Protein 2RD1 (pdb70)

CATH classification: 2.30.30.100

Radius of gyration: 17.88 Å; Cα contacts (8 Å, |Δi|>4): 335; chains: 3; bounding box: 48×48×41 Å

B-factor: mean 39.53, std 20.43, range [13.0, 125.21]

InterPro domains:
  IPR010305 Lipoprotein YgdI/YgdR-like [NF033216] (2-70)
  IPR010305 Lipoprotein YgdI/YgdR-like [PTHR37011] (1-73)
  IPR010920 LSM domain superfamily [SSF50182] (22-71)
  IPR047807 Lipoprotein YgdI/YgdR-like, Sm-like domain [PF06004] (23-70)

Organism: Salmonella typhimurium (strain LT2 / SGSC1412 / ATCC 700720) (NCBI:txid99287)

Solvent-accessible surface area: 12488 Å² total

Nearest PDB structures (foldseek):
  2rd1-assembly2_B  TM=1.018E+00  e=1.522E-08  Salmonella enterica subsp. enterica serovar Typhimurium str. LT2
  3bdu-assembly1_G  TM=9.069E-01  e=2.198E-04  Pectobacterium atrosepticum SCRI1043
  2ra2-assembly1_A  TM=8.755E-01  e=2.860E-03  Salmonella enterica subsp. enterica serovar Typhimurium str. LT2
  4a54-assembly1_A  TM=6.930E-01  e=1.795E+00  Schizosaccharomyces pombe
  4a53-assembly1_A  TM=5.897E-01  e=2.130E+00  Schizosaccharomyces pombe

Sequence (167 aa):
TNYVTTKNGQTIVTQGKPQLDKETGTSYTDQEGNQREINSNDVAQLIKADLEHHHTTNYVTTKNGQTIVTQGKPQLDKETGTSYTDQEGNQREINSNDVAQLIKADLEHHHTTNYVTTKNGQTIVTQGKPQLDKETGTSYTDQEGNQREINSNDVAQLIKADLEHHH

Structure (mmCIF, N/CA/C/O backbone):
data_2RD1
#
_entry.id   2RD1
#
_cell.length_a   57.696
_cell.length_b   57.696
_cell.length_c   100.420
_cell.angle_alpha   90.00
_cell.angle_beta   90.00
_cell.angle_gamma   90.00
#
_symmetry.space_group_name_H-M   'P 41 21 2'
#
loop_
_entity.id
_entity.type
_entity.pdbx_description
1 polymer 'Putative outer membrane lipoprotein'
2 water water
#
loop_
_atom_site.group_PDB
_atom_site.id
_atom_site.type_symbol
_atom_site.label_atom_id
_atom_site.label_alt_id
_atom_site.label_comp_id
_atom_site.label_asym_id
_atom_site.label_entity_id
_atom_site.label_seq_id
_atom_site.pdbx_PDB_ins_code
_atom_site.Cartn_x
_atom_site.Cartn_y
_atom_site.Cartn_z
_atom_site.occupancy
_atom_site.B_iso_or_equiv
_atom_site.auth_seq_id
_atom_site.auth_comp_id
_atom_site.auth_asym_id
_atom_site.auth_atom_id
_atom_site.pdbx_PDB_model_num
ATOM 1 N N . THR A 1 3 ? 17.095 9.795 26.131 1.00 47.60 22 THR A N 1
ATOM 2 C CA . THR A 1 3 ? 17.858 8.518 26.253 1.00 48.25 22 THR A CA 1
ATOM 3 C C . THR A 1 3 ? 19.342 8.832 26.419 1.00 46.63 22 THR A C 1
ATOM 4 O O . THR A 1 3 ? 20.062 8.143 27.144 1.00 49.55 22 THR A O 1
ATOM 8 N N . ASN A 1 4 ? 19.801 9.871 25.735 1.00 32.58 23 ASN A N 1
ATOM 9 C CA . ASN A 1 4 ? 21.199 10.273 25.823 1.00 29.26 23 ASN A CA 1
ATOM 10 C C . ASN A 1 4 ? 21.332 11.704 26.297 1.00 27.58 23 ASN A C 1
ATOM 11 O O . ASN A 1 4 ? 20.565 12.582 25.908 1.00 28.23 23 ASN A O 1
ATOM 16 N N . TYR A 1 5 ? 22.312 11.924 27.158 1.00 25.88 24 TYR A N 1
ATOM 17 C CA . TYR A 1 5 ? 22.598 13.243 27.676 1.00 23.80 24 TYR A CA 1
ATOM 18 C C . TYR A 1 5 ? 24.080 13.416 27.464 1.00 24.08 24 TYR A C 1
ATOM 19 O O . TYR A 1 5 ? 24.827 12.432 27.444 1.00 22.32 24 TYR A O 1
ATOM 28 N N . VAL A 1 6 ? 24.497 14.661 27.270 1.00 22.99 25 VAL A N 1
ATOM 29 C CA . VAL A 1 6 ? 25.900 14.966 27.085 1.00 21.07 25 VAL A CA 1
ATOM 30 C C . VAL A 1 6 ? 26.320 15.828 28.256 1.00 21.83 25 VAL A C 1
ATOM 31 O O . VAL A 1 6 ? 25.753 16.895 28.511 1.00 19.51 25 VAL A O 1
ATOM 43 N N . THR A 1 8 ? 29.344 17.896 30.196 1.00 22.94 27 THR A N 1
ATOM 44 C CA . THR A 1 8 ? 30.584 18.616 29.969 1.00 22.86 27 THR A CA 1
ATOM 45 C C . THR A 1 8 ? 31.202 18.866 31.337 1.00 23.13 27 THR A C 1
ATOM 46 O O . THR A 1 8 ? 30.550 19.401 32.232 1.00 23.01 27 THR A O 1
ATOM 50 N N . THR A 1 9 ? 32.459 18.470 31.509 1.00 22.20 28 THR A N 1
ATOM 51 C CA . THR A 1 9 ? 33.102 18.654 32.801 1.00 23.71 28 THR A CA 1
ATOM 52 C C . THR A 1 9 ? 33.898 19.947 32.903 1.00 24.29 28 THR A C 1
ATOM 53 O O . THR A 1 9 ? 34.236 20.580 31.902 1.00 24.94 28 THR A O 1
ATOM 57 N N . LYS A 1 10 ? 34.181 20.331 34.138 1.00 28.76 29 LYS A N 1
ATOM 58 C CA . LYS A 1 10 ? 34.928 21.540 34.433 1.00 30.81 29 LYS A CA 1
ATOM 59 C C . LYS A 1 10 ? 36.266 21.553 33.709 1.00 30.46 29 LYS A C 1
ATOM 60 O O . LYS A 1 10 ? 36.675 22.585 33.177 1.00 29.28 29 LYS A O 1
ATOM 66 N N . ASN A 1 11 ? 36.934 20.403 33.678 1.00 33.49 30 ASN A N 1
ATOM 67 C CA . ASN A 1 11 ? 38.235 20.280 33.024 1.00 35.27 30 ASN A CA 1
ATOM 68 C C . ASN A 1 11 ? 38.165 20.108 31.505 1.00 34.39 30 ASN A C 1
ATOM 69 O O . ASN A 1 11 ? 39.173 19.821 30.861 1.00 35.54 30 ASN A O 1
ATOM 74 N N . GLY A 1 12 ? 36.974 20.257 30.935 1.00 30.80 31 GLY A N 1
ATOM 75 C CA . GLY A 1 12 ? 36.836 20.179 29.487 1.00 29.12 31 GLY A CA 1
ATOM 76 C C . GLY A 1 12 ? 36.496 18.882 28.779 1.00 29.11 31 GLY A C 1
ATOM 77 O O . GLY A 1 12 ? 36.556 18.833 27.555 1.00 29.90 31 GLY A O 1
ATOM 78 N N . GLN A 1 13 ? 36.133 17.835 29.506 1.00 32.58 32 GLN A N 1
ATOM 79 C CA . GLN A 1 13 ? 35.795 16.575 28.847 1.00 32.83 32 GLN A CA 1
ATOM 80 C C . GLN A 1 13 ? 34.341 16.527 28.393 1.00 31.25 32 GLN A C 1
ATOM 81 O O . GLN A 1 13 ? 33.481 17.199 28.956 1.00 31.06 32 GLN A O 1
ATOM 87 N N . THR A 1 14 ? 34.082 15.739 27.356 1.00 26.36 33 THR A N 1
ATOM 88 C CA . THR A 1 14 ? 32.735 15.569 26.844 1.00 24.35 33 THR A CA 1
ATOM 89 C C . THR A 1 14 ? 32.397 14.101 27.025 1.00 22.21 33 THR A C 1
ATOM 90 O O . THR A 1 14 ? 33.079 13.239 26.487 1.00 20.28 33 THR A O 1
ATOM 94 N N . ILE A 1 15 ? 31.345 13.819 27.784 1.00 23.23 34 ILE A N 1
ATOM 95 C CA . ILE A 1 15 ? 30.946 12.440 28.051 1.00 21.29 34 ILE A CA 1
ATOM 96 C C . ILE A 1 15 ? 29.467 12.221 27.779 1.00 22.92 34 ILE A C 1
ATOM 97 O O . ILE A 1 15 ? 28.628 12.973 28.259 1.00 21.88 34 ILE A O 1
ATOM 102 N N . VAL A 1 16 ? 29.157 11.188 27.000 1.00 24.91 35 VAL A N 1
ATOM 103 C CA . VAL A 1 16 ? 27.774 10.858 26.662 1.00 24.65 35 VAL A CA 1
ATOM 104 C C . VAL A 1 16 ? 27.236 9.870 27.698 1.00 26.32 35 VAL A C 1
ATOM 105 O O . VAL A 1 16 ? 27.931 8.940 28.084 1.00 26.96 35 VAL A O 1
ATOM 109 N N . THR A 1 17 ? 26.004 10.065 28.152 1.00 21.01 36 THR A N 1
ATOM 110 C CA . THR A 1 17 ? 25.443 9.153 29.136 1.00 22.99 36 THR A CA 1
ATOM 111 C C . THR A 1 17 ? 24.155 8.508 28.640 1.00 23.67 36 THR A C 1
ATOM 112 O O . THR A 1 17 ? 23.551 8.956 27.668 1.00 22.81 36 THR A O 1
ATOM 116 N N . GLN A 1 18 ? 23.751 7.440 29.317 1.00 31.67 37 GLN A N 1
ATOM 117 C CA . GLN A 1 18 ? 22.523 6.731 28.987 1.00 32.81 37 GLN A CA 1
ATOM 118 C C . GLN A 1 18 ? 21.571 7.164 30.086 1.00 33.68 37 GLN A C 1
ATOM 119 O O . GLN A 1 18 ? 21.788 6.856 31.264 1.00 34.31 37 GLN A O 1
ATOM 125 N N . GLY A 1 19 ? 20.535 7.905 29.711 1.00 31.47 38 GLY A N 1
ATOM 126 C CA . GLY A 1 19 ? 19.590 8.393 30.700 1.00 32.83 38 GLY A CA 1
ATOM 127 C C . GLY A 1 19 ? 20.126 9.650 31.367 1.00 32.50 38 GLY A C 1
ATOM 128 O O . GLY A 1 19 ? 21.315 9.945 31.265 1.00 30.31 38 GLY A O 1
ATOM 129 N N . LYS A 1 20 ? 19.256 10.391 32.047 1.00 34.73 39 LYS A N 1
ATOM 130 C CA . LYS A 1 20 ? 19.655 11.621 32.727 1.00 34.75 39 LYS A CA 1
ATOM 131 C C . LYS A 1 20 ? 20.388 11.344 34.035 1.00 34.42 39 LYS A C 1
ATOM 132 O O . LYS A 1 20 ? 19.878 10.638 34.900 1.00 34.70 39 LYS A O 1
ATOM 138 N N . PRO A 1 21 ? 21.596 11.902 34.195 1.00 30.73 40 PRO A N 1
ATOM 139 C CA . PRO A 1 21 ? 22.373 11.698 35.419 1.00 32.73 40 PRO A CA 1
ATOM 140 C C . PRO A 1 21 ? 21.601 12.195 36.636 1.00 35.54 40 PRO A C 1
ATOM 141 O O . PRO A 1 21 ? 20.797 13.119 36.528 1.00 36.67 40 PRO A O 1
ATOM 145 N N . GLN A 1 22 ? 21.841 11.581 37.791 1.00 29.84 41 GLN A N 1
ATOM 146 C CA . GLN A 1 22 ? 21.135 11.966 39.007 1.00 33.82 41 GLN A CA 1
ATOM 147 C C . GLN A 1 22 ? 22.058 12.645 40.004 1.00 36.65 41 GLN A C 1
ATOM 148 O O . GLN A 1 22 ? 23.191 12.217 40.215 1.00 35.95 41 GLN A O 1
ATOM 154 N N . LEU A 1 23 ? 21.554 13.704 40.624 1.00 43.41 42 LEU A N 1
ATOM 155 C CA . LEU A 1 23 ? 22.323 14.476 41.588 1.00 48.03 42 LEU A CA 1
ATOM 156 C C . LEU A 1 23 ? 21.839 14.327 43.031 1.00 50.91 42 LEU A C 1
ATOM 157 O O . LEU A 1 23 ? 20.651 14.464 43.313 1.00 50.96 42 LEU A O 1
ATOM 162 N N . ASP A 1 24 ? 22.771 14.033 43.934 1.00 76.61 43 ASP A N 1
ATOM 163 C CA . ASP A 1 24 ? 22.465 13.889 45.356 1.00 80.83 43 ASP A CA 1
ATOM 164 C C . ASP A 1 24 ? 22.976 15.114 46.098 1.00 82.12 43 ASP A C 1
ATOM 165 O O . ASP A 1 24 ? 24.181 15.277 46.284 1.00 82.59 43 ASP A O 1
ATOM 170 N N . LYS A 1 25 ? 22.055 15.974 46.517 1.00 74.79 44 LYS A N 1
ATOM 171 C CA . LYS A 1 25 ? 22.417 17.189 47.231 1.00 76.08 44 LYS A CA 1
ATOM 172 C C . LYS A 1 25 ? 23.008 16.899 48.608 1.00 77.27 44 LYS A C 1
ATOM 173 O O . LYS A 1 25 ? 23.338 17.822 49.352 1.00 77.71 44 LYS A O 1
ATOM 179 N N . GLU A 1 26 ? 23.149 15.618 48.942 1.00 84.01 45 GLU A N 1
ATOM 180 C CA . GLU A 1 26 ? 23.694 15.222 50.239 1.00 85.13 45 GLU A CA 1
ATOM 181 C C . GLU A 1 26 ? 25.070 14.562 50.162 1.00 84.71 45 GLU A C 1
ATOM 182 O O . GLU A 1 26 ? 25.718 14.35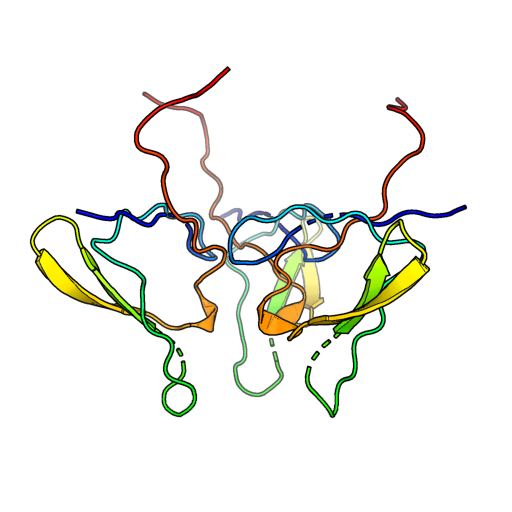2 51.186 1.00 85.65 45 GLU A O 1
ATOM 188 N N . THR A 1 27 ? 25.515 14.230 48.955 1.00 83.40 46 THR A N 1
ATOM 189 C CA . THR A 1 27 ? 26.818 13.600 48.787 1.00 82.46 46 THR A CA 1
ATOM 190 C C . THR A 1 27 ? 27.672 14.420 47.830 1.00 81.43 46 THR A C 1
ATOM 191 O O . THR A 1 27 ? 28.867 14.160 47.669 1.00 80.81 46 THR A O 1
ATOM 195 N N . GLY A 1 28 ? 27.048 15.415 47.204 1.00 79.72 47 GLY A N 1
ATOM 196 C CA . GLY A 1 28 ? 27.759 16.255 46.259 1.00 77.64 47 GLY A CA 1
ATOM 197 C C . GLY A 1 28 ? 28.240 15.422 45.090 1.00 75.63 47 GLY A C 1
ATOM 198 O O . GLY A 1 28 ? 29.194 15.781 44.399 1.00 75.40 47 GLY A O 1
ATOM 207 N N . THR A 1 30 ? 27.220 13.083 41.504 1.00 45.00 49 THR A N 1
ATOM 208 C CA . THR A 1 30 ? 26.277 12.933 40.410 1.00 39.53 49 THR A CA 1
ATOM 209 C C . THR A 1 30 ? 26.605 11.589 39.793 1.00 36.77 49 THR A C 1
ATOM 210 O O . THR A 1 30 ? 27.695 11.388 39.265 1.00 36.13 49 THR A O 1
ATOM 214 N N . SER A 1 31 ? 25.671 10.656 39.877 1.00 35.71 50 SER A N 1
ATOM 215 C CA . SER A 1 31 ? 25.906 9.343 39.314 1.00 33.65 50 SER A CA 1
ATOM 216 C C . SER A 1 31 ? 25.331 9.274 37.909 1.00 32.06 50 SER A C 1
ATOM 217 O O . SER A 1 31 ? 24.278 9.854 37.632 1.00 29.70 50 SER A O 1
ATOM 220 N N . TYR A 1 32 ? 26.037 8.575 37.024 1.00 34.91 51 TYR A N 1
ATOM 221 C CA . TYR A 1 32 ? 25.594 8.401 35.645 1.00 35.28 51 TYR A CA 1
ATOM 222 C C . TYR A 1 32 ? 26.021 7.032 35.139 1.00 35.32 51 TYR A C 1
ATOM 223 O O . TYR A 1 32 ? 26.790 6.336 35.797 1.00 35.96 51 TYR A O 1
ATOM 232 N N . THR A 1 33 ? 25.524 6.666 33.961 1.00 43.59 52 THR A N 1
ATOM 233 C CA . THR A 1 33 ? 25.847 5.392 33.326 1.00 44.83 52 THR A CA 1
ATOM 234 C C . THR A 1 33 ? 26.513 5.688 31.991 1.00 46.32 52 THR A C 1
ATOM 235 O O . THR A 1 33 ? 25.883 6.275 31.110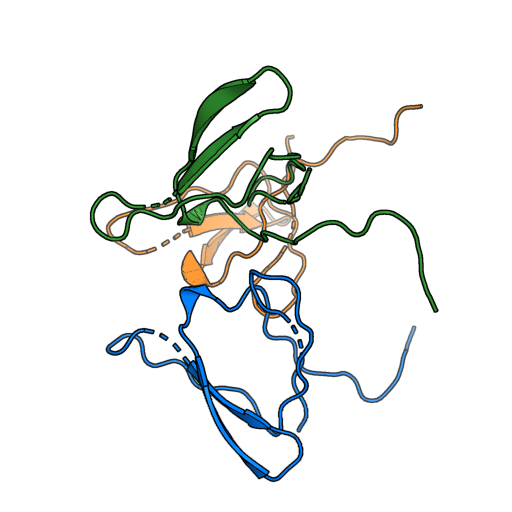 1.00 48.42 52 THR A O 1
ATOM 239 N N . ASP A 1 34 ? 27.771 5.290 31.827 1.00 28.17 53 ASP A N 1
ATOM 240 C CA . ASP A 1 34 ? 28.455 5.557 30.569 1.00 28.78 53 ASP A CA 1
ATOM 241 C C . ASP A 1 34 ? 27.883 4.737 29.415 1.00 29.43 53 ASP A C 1
ATOM 242 O O . ASP A 1 34 ? 26.894 4.022 29.584 1.00 28.96 53 ASP A O 1
ATOM 247 N N . GLN A 1 35 ? 28.506 4.847 28.244 1.00 36.12 54 GLN A N 1
ATOM 248 C CA . GLN A 1 35 ? 28.057 4.123 27.059 1.00 37.89 54 GLN A CA 1
ATOM 249 C C . GLN A 1 35 ? 28.285 2.618 27.136 1.00 38.38 54 GLN A C 1
ATOM 250 O O . GLN A 1 35 ? 27.845 1.880 26.260 1.00 37.59 54 GLN A O 1
ATOM 256 N N . GLU A 1 36 ? 28.976 2.160 28.170 1.00 45.51 55 GLU A N 1
ATOM 257 C CA . GLU A 1 36 ? 29.210 0.732 28.317 1.00 48.70 55 GLU A CA 1
ATOM 258 C C . GLU A 1 36 ? 28.343 0.188 29.440 1.00 48.68 55 GLU A C 1
ATOM 259 O O . GLU A 1 36 ? 28.661 -0.834 30.042 1.00 50.20 55 GLU A O 1
ATOM 265 N N . GLY A 1 37 ? 27.245 0.877 29.722 1.00 42.27 56 GLY A N 1
ATOM 266 C CA . GLY A 1 37 ? 26.358 0.435 30.780 1.00 42.33 56 GLY A CA 1
ATOM 267 C C . GLY A 1 37 ? 26.991 0.526 32.157 1.00 42.50 56 GLY A C 1
ATOM 268 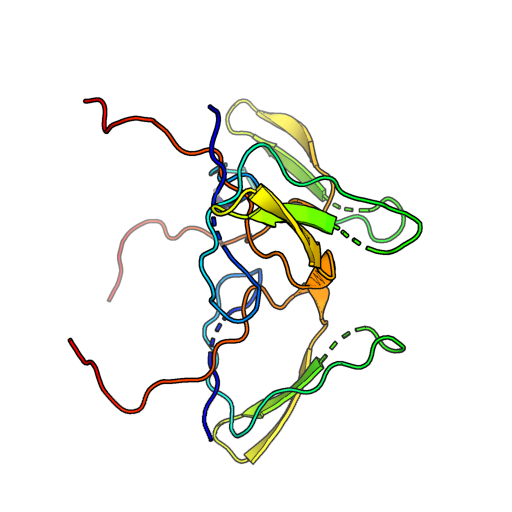O O . GLY A 1 37 ? 26.312 0.357 33.169 1.00 42.36 56 GLY A O 1
ATOM 269 N N . ASN A 1 38 ? 28.293 0.782 32.206 1.00 44.51 57 ASN A N 1
ATOM 270 C CA . ASN A 1 38 ? 28.979 0.900 33.487 1.00 46.00 57 ASN A CA 1
ATOM 271 C C . ASN A 1 38 ? 28.411 2.095 34.221 1.00 46.23 57 ASN A C 1
ATOM 272 O O . ASN A 1 38 ? 28.063 3.102 33.605 1.00 47.66 57 ASN A O 1
ATOM 277 N N . GLN A 1 39 ? 28.323 1.992 35.538 1.00 42.84 58 GLN A N 1
ATOM 278 C CA . GLN A 1 39 ? 27.792 3.086 36.326 1.00 43.71 58 GLN A CA 1
ATOM 279 C C . GLN A 1 39 ? 28.921 3.816 37.037 1.00 43.45 58 GLN A C 1
ATOM 280 O O . GLN A 1 39 ? 29.795 3.192 37.646 1.00 43.35 58 GLN A O 1
ATOM 286 N N . ARG A 1 40 ? 28.909 5.142 36.937 1.00 38.31 59 ARG A N 1
ATOM 287 C CA . ARG A 1 40 ? 29.942 5.960 37.556 1.00 37.41 59 ARG A CA 1
ATOM 288 C C . ARG A 1 40 ? 29.318 7.027 38.440 1.00 37.10 59 ARG A C 1
ATOM 289 O O . ARG A 1 40 ? 28.099 7.119 38.572 1.00 36.99 59 ARG A O 1
ATOM 297 N N . GLU A 1 41 ? 30.179 7.835 39.044 1.00 45.05 60 GLU A N 1
ATOM 298 C CA . GLU A 1 41 ? 29.746 8.928 39.896 1.00 45.88 60 GLU A CA 1
ATOM 299 C C . GLU A 1 41 ? 30.830 9.988 39.774 1.00 44.60 60 GLU A C 1
ATOM 300 O O . GLU A 1 41 ? 32.001 9.659 39.588 1.00 45.71 60 GLU A O 1
ATOM 306 N N . ILE A 1 42 ? 30.439 11.255 39.850 1.00 33.23 61 ILE A N 1
ATOM 307 C CA . ILE A 1 42 ? 31.390 12.354 39.739 1.00 32.20 61 ILE A CA 1
ATOM 308 C C . ILE A 1 42 ? 30.956 13.502 40.629 1.00 31.09 61 ILE A C 1
ATOM 309 O O . ILE A 1 42 ? 29.768 13.699 40.865 1.00 30.45 61 ILE A O 1
ATOM 314 N N . ASN A 1 43 ? 31.924 14.250 41.138 1.00 41.83 62 ASN A N 1
ATOM 315 C CA . ASN A 1 43 ? 31.612 15.389 41.987 1.00 43.84 62 ASN A CA 1
ATOM 316 C C . ASN A 1 43 ? 30.765 16.391 41.201 1.00 44.11 62 ASN A C 1
ATOM 317 O O . ASN A 1 43 ? 31.138 16.824 40.108 1.00 42.81 62 ASN A O 1
ATOM 322 N N . SER A 1 44 ? 29.614 16.740 41.764 1.00 51.65 63 SER A N 1
ATOM 323 C CA . SER A 1 44 ? 28.689 17.667 41.127 1.00 51.52 63 SER A CA 1
ATOM 324 C C . SER A 1 44 ? 29.318 19.003 40.758 1.00 51.62 63 SER A C 1
ATOM 325 O O . SER A 1 44 ? 28.797 19.714 39.900 1.00 53.31 63 SER A O 1
ATOM 328 N N . ASN A 1 45 ? 30.429 19.349 41.401 1.00 44.88 64 ASN A N 1
ATOM 329 C CA . ASN A 1 45 ? 31.103 20.613 41.111 1.00 44.01 64 ASN A CA 1
ATOM 330 C C . ASN A 1 45 ? 31.912 20.512 39.822 1.00 42.22 64 ASN A C 1
ATOM 331 O O . ASN A 1 45 ? 32.200 21.521 39.174 1.00 40.87 64 ASN A O 1
ATOM 336 N N . ASP A 1 46 ? 32.270 19.286 39.456 1.00 33.54 65 ASP A N 1
ATOM 337 C CA . ASP A 1 46 ? 33.041 19.037 38.250 1.00 31.43 65 ASP A CA 1
ATOM 338 C C . ASP A 1 46 ? 32.190 18.978 36.984 1.00 29.52 65 ASP A C 1
ATOM 339 O O . ASP A 1 46 ? 32.713 18.758 35.890 1.00 28.54 65 ASP A O 1
ATOM 344 N N . VAL A 1 47 ? 30.882 19.176 37.129 1.00 34.81 66 VAL A N 1
ATOM 345 C CA . VAL A 1 47 ? 29.980 19.144 35.983 1.00 33.23 66 VAL A CA 1
ATOM 346 C C . VAL A 1 47 ? 29.627 20.557 35.513 1.00 32.34 66 VAL A C 1
ATOM 347 O O . VAL A 1 47 ? 28.970 21.316 36.230 1.00 30.26 66 VAL A O 1
ATOM 351 N N . ALA A 1 48 ? 30.058 20.897 34.301 1.00 29.15 67 ALA A N 1
ATOM 352 C CA . ALA A 1 48 ? 29.799 22.215 33.734 1.00 28.43 67 ALA A CA 1
ATOM 353 C C . ALA A 1 48 ? 28.385 22.289 33.167 1.00 28.13 67 ALA A C 1
ATOM 354 O O . ALA A 1 48 ? 27.621 23.197 33.510 1.00 27.66 67 ALA A O 1
ATOM 356 N N . GLN A 1 49 ? 28.046 21.340 32.296 1.00 22.17 68 GLN A N 1
ATOM 357 C CA . GLN A 1 49 ? 26.712 21.287 31.711 1.00 22.25 68 GLN A CA 1
ATOM 358 C C . GLN A 1 49 ? 26.190 19.867 31.521 1.00 19.71 68 GLN A C 1
ATOM 359 O O . GLN A 1 49 ? 26.949 18.921 31.344 1.00 20.07 68 GLN A O 1
ATOM 365 N N . LEU A 1 50 ? 24.876 19.725 31.587 1.00 21.18 69 LEU A N 1
ATOM 366 C CA . LEU A 1 50 ? 24.225 18.431 31.424 1.00 21.11 69 LEU A CA 1
ATOM 367 C C . LEU A 1 50 ? 23.106 18.668 30.424 1.00 19.25 69 LEU A C 1
ATOM 368 O O . LEU A 1 50 ? 22.039 19.152 30.782 1.00 19.43 69 LEU A O 1
ATOM 373 N N . ILE A 1 51 ? 23.340 18.298 29.175 1.00 20.12 70 ILE A N 1
ATOM 374 C CA . ILE A 1 51 ? 22.361 18.560 28.133 1.00 20.36 70 ILE A CA 1
ATOM 375 C C . ILE A 1 51 ? 21.761 17.334 27.460 1.00 21.49 70 ILE A C 1
ATOM 376 O O . ILE A 1 51 ? 22.487 16.438 27.029 1.00 20.11 70 ILE A O 1
ATOM 381 N N . LYS A 1 52 ? 20.431 17.309 27.379 1.00 17.24 71 LYS A N 1
ATOM 382 C CA . LYS A 1 52 ? 19.727 16.207 26.743 1.00 19.76 71 LYS A CA 1
ATOM 383 C C . LYS A 1 52 ? 20.047 16.269 25.254 1.00 19.77 71 LYS A C 1
ATOM 384 O O . LYS A 1 52 ? 19.846 17.298 24.613 1.00 18.37 71 LYS A O 1
ATOM 390 N N . ALA A 1 53 ? 20.545 15.170 24.703 1.00 24.56 72 ALA A N 1
ATOM 391 C CA . ALA A 1 53 ? 20.905 15.142 23.293 1.00 26.38 72 ALA A CA 1
ATOM 392 C C . ALA A 1 53 ? 19.701 15.176 22.364 1.00 26.52 72 ALA A C 1
ATOM 393 O O . ALA A 1 53 ? 18.637 14.650 22.687 1.00 26.43 72 ALA A O 1
ATOM 395 N N . ASP A 1 54 ? 19.869 15.813 21.213 1.00 22.16 73 ASP A N 1
ATOM 396 C CA . ASP A 1 54 ? 18.800 15.870 20.225 1.00 25.23 73 ASP A CA 1
ATOM 397 C C . ASP A 1 54 ? 19.140 14.763 19.238 1.00 24.98 73 ASP A C 1
ATOM 398 O O . ASP A 1 54 ? 20.319 14.475 19.028 1.00 22.13 73 ASP A O 1
ATOM 403 N N . LEU A 1 55 ? 18.124 14.127 18.657 1.00 25.47 74 LEU A N 1
ATOM 404 C CA . LEU A 1 55 ? 18.364 13.049 17.699 1.00 26.44 74 LEU A CA 1
ATOM 405 C C . LEU A 1 55 ? 19.003 13.584 16.419 1.00 25.87 74 LEU A C 1
ATOM 406 O O . LEU A 1 55 ? 19.930 12.972 15.874 1.00 24.68 74 LEU A O 1
ATOM 411 N N . GLU A 1 56 ? 18.511 14.730 15.952 1.00 24.72 75 GLU A N 1
ATOM 412 C CA . GLU A 1 56 ? 19.031 15.362 14.741 1.00 26.52 75 GLU A CA 1
ATOM 413 C C . GLU A 1 56 ? 18.896 16.889 14.793 1.00 26.62 75 GLU A C 1
ATOM 414 O O . GLU A 1 56 ? 18.309 17.451 15.721 1.00 25.13 75 GLU A O 1
ATOM 420 N N . HIS A 1 57 ? 19.426 17.548 13.769 1.00 25.44 76 HIS A N 1
ATOM 421 C CA . HIS A 1 57 ? 19.385 19.001 13.668 1.00 27.93 76 HIS A CA 1
ATOM 422 C C . HIS A 1 57 ? 18.086 19.441 13.022 1.00 29.83 76 HIS A C 1
ATOM 423 O O . HIS A 1 57 ? 17.567 18.745 12.153 1.00 31.66 76 HIS A O 1
ATOM 430 N N . HIS A 1 58 ? 17.559 20.591 13.430 1.00 35.55 77 HIS A N 1
ATOM 431 C CA . HIS A 1 58 ? 16.327 21.093 12.826 1.00 40.74 77 HIS A CA 1
ATOM 432 C C . HIS A 1 58 ? 16.191 22.614 12.813 1.00 43.51 77 HIS A C 1
ATOM 433 O O . HIS A 1 58 ? 16.857 23.317 13.573 1.00 44.76 77 HIS A O 1
ATOM 440 N N . HIS A 1 59 ? 15.324 23.098 11.924 1.00 78.67 78 HIS A N 1
ATOM 441 C CA . HIS A 1 59 ? 15.054 24.527 11.706 1.00 81.80 78 HIS A CA 1
ATOM 442 C C . HIS A 1 59 ? 16.022 25.070 10.664 1.00 83.25 78 HIS A C 1
ATOM 443 O O . HIS A 1 59 ? 15.597 25.241 9.499 1.00 83.72 78 HIS A O 1
ATOM 450 N N . THR B 1 2 ? 18.396 49.821 28.351 1.00 45.22 21 THR B N 1
ATOM 451 C CA . THR B 1 2 ? 18.204 48.726 29.344 1.00 43.76 21 THR B CA 1
ATOM 452 C C . THR B 1 2 ? 19.294 47.664 29.173 1.00 40.89 21 THR B C 1
ATOM 453 O O . THR B 1 2 ? 19.516 47.147 28.073 1.00 40.79 21 THR B O 1
ATOM 457 N N . THR B 1 3 ? 19.980 47.358 30.271 1.00 30.20 22 THR B N 1
ATOM 458 C CA . THR B 1 3 ? 21.066 46.387 30.254 1.00 27.23 22 THR B CA 1
ATOM 459 C C . THR B 1 3 ? 20.517 44.976 30.198 1.00 26.14 22 THR B C 1
ATOM 460 O O . THR B 1 3 ? 19.595 44.629 30.934 1.00 26.51 22 THR B O 1
ATOM 464 N N . ASN B 1 4 ? 21.088 44.166 29.317 1.00 24.29 23 ASN B N 1
ATOM 465 C CA . ASN B 1 4 ? 20.660 42.786 29.183 1.00 22.73 23 ASN B CA 1
ATOM 466 C C . ASN B 1 4 ? 21.778 41.834 29.534 1.00 20.64 23 ASN B C 1
ATOM 467 O O . ASN B 1 4 ? 22.949 42.093 29.259 1.00 17.27 23 ASN B O 1
ATOM 472 N N . TYR B 1 5 ? 21.402 40.731 30.163 1.00 18.54 24 TYR B N 1
ATOM 473 C CA . TYR B 1 5 ? 22.352 39.699 30.498 1.00 18.06 24 TYR B CA 1
ATOM 474 C C . TYR B 1 5 ? 21.778 38.445 29.878 1.00 18.71 24 TYR B C 1
ATOM 475 O O . TYR B 1 5 ? 20.567 38.354 29.660 1.00 15.42 24 TYR B O 1
ATOM 484 N N . VAL B 1 6 ? 22.658 37.506 29.547 1.00 20.86 25 VAL B N 1
ATOM 485 C CA . VAL B 1 6 ? 22.251 36.232 28.978 1.00 21.35 25 VAL B CA 1
ATOM 486 C C . VAL B 1 6 ? 22.731 35.151 29.922 1.00 21.81 25 VAL B C 1
ATOM 487 O O . VAL B 1 6 ? 23.924 35.015 30.185 1.00 20.14 25 VAL B O 1
ATOM 499 N N . THR B 1 8 ? 23.004 31.164 30.781 1.00 27.48 27 THR B N 1
ATOM 500 C CA . THR B 1 8 ? 22.979 29.848 30.166 1.00 28.40 27 THR B CA 1
ATOM 501 C C . THR B 1 8 ? 22.875 28.884 31.330 1.00 26.11 27 THR B C 1
ATOM 502 O O . THR B 1 8 ? 23.696 28.899 32.243 1.00 25.25 27 THR B O 1
ATOM 506 N N . THR B 1 9 ? 21.843 28.057 31.306 1.00 23.63 28 THR B N 1
ATOM 507 C CA . THR B 1 9 ? 21.625 27.118 32.391 1.00 23.16 28 THR B CA 1
ATOM 508 C C . THR B 1 9 ? 22.451 25.860 32.230 1.00 23.84 28 THR B C 1
ATOM 509 O O . THR B 1 9 ? 22.946 25.561 31.148 1.00 25.24 28 THR B O 1
ATOM 513 N N . LYS B 1 10 ? 22.587 25.123 33.323 1.00 29.66 29 LYS B N 1
ATOM 514 C CA . LYS B 1 10 ? 23.359 23.890 33.337 1.00 30.01 29 LYS B CA 1
ATOM 515 C C . LYS B 1 10 ? 22.784 22.889 32.336 1.00 28.99 29 LYS B C 1
ATOM 516 O O . LYS B 1 10 ? 23.517 22.067 31.779 1.00 27.25 29 LYS B O 1
ATOM 522 N N . ASN B 1 11 ? 21.479 22.977 32.088 1.00 23.69 30 ASN B N 1
ATOM 523 C CA . ASN B 1 11 ? 20.832 22.056 31.158 1.00 23.26 30 ASN B CA 1
ATOM 524 C C . ASN B 1 11 ? 20.788 22.545 29.705 1.00 22.29 30 ASN B C 1
ATOM 525 O O . ASN B 1 11 ? 20.127 21.956 28.855 1.00 21.39 30 ASN B O 1
ATOM 530 N N . GLY B 1 12 ? 21.505 23.629 29.429 1.00 21.83 31 GLY B N 1
ATOM 531 C CA . GLY B 1 12 ? 21.589 24.121 28.069 1.00 21.79 31 GLY B CA 1
ATOM 532 C C . GLY B 1 12 ? 20.649 25.200 27.578 1.00 22.97 31 GLY B C 1
ATOM 533 O O . GLY B 1 12 ? 20.606 25.464 26.380 1.00 23.13 31 GLY B O 1
ATOM 534 N N . GLN B 1 13 ? 19.897 25.830 28.470 1.00 23.46 32 GLN B N 1
ATOM 535 C CA . GLN B 1 13 ? 18.993 26.883 28.035 1.00 22.56 32 GLN B CA 1
ATOM 536 C C . GLN B 1 13 ? 19.672 28.245 28.009 1.00 22.51 32 GLN B C 1
ATOM 537 O O . GLN B 1 13 ? 20.621 28.504 28.760 1.00 18.05 32 GLN B O 1
ATOM 543 N N . THR B 1 14 ? 19.176 29.106 27.121 1.00 24.49 33 THR B N 1
ATOM 544 C CA . THR B 1 14 ? 19.683 30.462 26.973 1.00 24.04 33 THR B CA 1
ATOM 545 C C . THR B 1 14 ? 18.523 31.393 27.308 1.00 23.39 33 THR B C 1
ATOM 546 O O . THR B 1 14 ? 17.486 31.379 26.639 1.00 20.11 33 THR B O 1
ATOM 550 N N . ILE B 1 15 ? 18.712 32.206 28.339 1.00 21.34 34 ILE B N 1
ATOM 551 C CA . ILE B 1 15 ? 17.677 33.118 28.793 1.00 18.17 34 ILE B CA 1
ATOM 552 C C . ILE B 1 15 ? 18.143 34.563 28.909 1.00 19.29 34 ILE B C 1
ATOM 553 O O . ILE B 1 15 ? 19.103 34.852 29.609 1.00 18.69 34 ILE B O 1
ATOM 558 N N . VAL B 1 16 ? 17.454 35.462 28.213 1.00 17.62 35 VAL B N 1
ATOM 559 C CA . VAL B 1 16 ? 17.778 36.882 28.249 1.00 18.74 35 VAL B CA 1
ATOM 560 C C . VAL B 1 16 ? 17.095 37.452 29.488 1.00 18.99 35 VAL B C 1
ATOM 561 O O . VAL B 1 16 ? 15.913 37.200 29.706 1.00 19.00 35 VAL B O 1
ATOM 565 N N . THR B 1 17 ? 17.837 38.198 30.301 1.00 17.07 36 THR B N 1
ATOM 566 C CA . THR B 1 17 ? 17.281 38.769 31.521 1.00 17.12 36 THR B CA 1
ATOM 567 C C . THR B 1 17 ? 17.442 40.270 31.448 1.00 16.66 36 THR B C 1
AT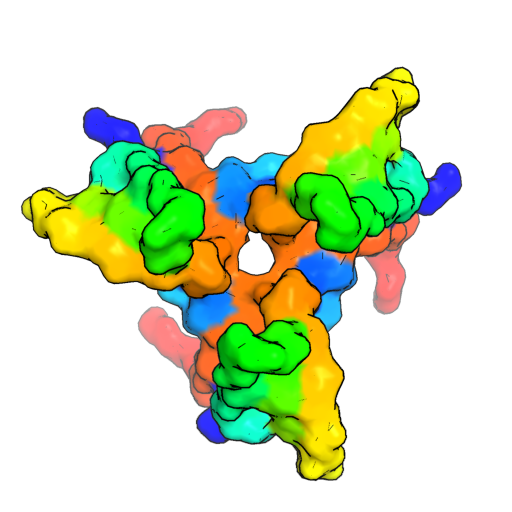OM 568 O O . THR B 1 17 ? 18.344 40.755 30.781 1.00 15.79 36 THR B O 1
ATOM 572 N N . GLN B 1 18 ? 16.552 41.002 32.118 1.00 21.43 37 GLN B N 1
ATOM 573 C CA . GLN B 1 18 ? 16.618 42.461 32.153 1.00 22.16 37 GLN B CA 1
ATOM 574 C C . GLN B 1 18 ? 17.353 42.841 33.426 1.00 21.76 37 GLN B C 1
ATOM 575 O O . GLN B 1 18 ? 16.801 42.750 34.524 1.00 21.70 37 GLN B O 1
ATOM 581 N N . GLY B 1 19 ? 18.598 43.272 33.276 1.00 22.31 38 GLY B N 1
ATOM 582 C CA . GLY B 1 19 ? 19.395 43.622 34.433 1.00 23.70 38 GLY B CA 1
ATOM 583 C C . GLY B 1 19 ? 20.168 42.391 34.867 1.00 24.37 38 GLY B C 1
ATOM 584 O O . GLY B 1 19 ? 19.935 41.288 34.356 1.00 24.47 38 GLY B O 1
ATOM 585 N N . LYS B 1 20 ? 21.078 42.558 35.814 1.00 24.89 39 LYS B N 1
ATOM 586 C CA . LYS B 1 20 ? 21.876 41.427 36.268 1.00 25.81 39 LYS B CA 1
ATOM 587 C C . LYS B 1 20 ? 21.236 40.607 37.387 1.00 25.85 39 LYS B C 1
ATOM 588 O O . LYS B 1 20 ? 20.876 41.136 38.437 1.00 25.63 39 LYS B O 1
ATOM 594 N N . PRO B 1 21 ? 21.091 39.296 37.172 1.00 25.94 40 PRO B N 1
ATOM 595 C CA . PRO B 1 21 ? 20.503 38.381 38.154 1.00 26.98 40 PRO B CA 1
ATOM 596 C C . PRO B 1 21 ? 21.178 38.502 39.523 1.00 28.43 40 PRO B C 1
ATOM 597 O O . PRO B 1 21 ? 22.391 38.682 39.611 1.00 29.97 40 PRO B O 1
ATOM 601 N N . GLN B 1 22 ? 20.391 38.390 40.588 1.00 28.66 41 GLN B N 1
ATOM 602 C CA . GLN B 1 22 ? 20.925 38.508 41.937 1.00 30.29 41 GLN B CA 1
ATOM 603 C C . GLN B 1 22 ? 21.084 37.181 42.657 1.00 31.52 41 GLN B C 1
ATOM 604 O O . GLN B 1 22 ? 20.152 36.378 42.747 1.00 32.51 41 GLN B O 1
ATOM 610 N N . LEU B 1 23 ? 22.290 36.969 43.165 1.00 24.25 42 LEU B N 1
ATOM 611 C CA . LEU B 1 23 ? 22.640 35.759 43.883 1.00 28.55 42 LEU B CA 1
ATOM 612 C C . LEU B 1 23 ? 22.234 35.901 45.347 1.00 29.90 42 LEU B C 1
ATOM 613 O O . LEU B 1 23 ? 22.381 36.972 45.939 1.00 27.77 42 LEU B O 1
ATOM 618 N N . ASP B 1 24 ? 21.704 34.826 45.919 1.00 40.55 43 ASP B N 1
ATOM 619 C CA . ASP B 1 24 ? 21.310 34.829 47.326 1.00 43.46 43 ASP B CA 1
ATOM 620 C C . ASP B 1 24 ? 21.972 33.649 48.029 1.00 43.48 43 ASP B C 1
ATOM 621 O O . ASP B 1 24 ? 21.523 32.512 47.910 1.00 42.41 43 ASP B O 1
ATOM 626 N N . LYS B 1 25 ? 23.043 33.936 48.760 1.00 43.16 44 LYS B N 1
ATOM 627 C CA . LYS B 1 25 ? 23.798 32.918 49.479 1.00 45.24 44 LYS B CA 1
ATOM 628 C C . LYS B 1 25 ? 22.973 32.024 50.404 1.00 46.88 44 LYS B C 1
ATOM 629 O O . LYS B 1 25 ? 23.076 30.800 50.334 1.00 45.82 44 LYS B O 1
ATOM 635 N N . GLU B 1 26 ? 22.153 32.626 51.263 1.00 61.24 45 GLU B N 1
ATOM 636 C CA . GLU B 1 26 ? 21.365 31.837 52.201 1.00 63.26 45 GLU B CA 1
ATOM 637 C C . GLU B 1 26 ? 20.038 31.265 51.694 1.00 63.37 45 GLU B C 1
ATOM 638 O O . GLU B 1 26 ? 19.122 31.012 52.483 1.00 63.79 45 GLU B O 1
ATOM 644 N N . THR B 1 27 ? 19.928 31.062 50.386 1.00 50.29 46 THR B N 1
ATOM 645 C CA . THR B 1 27 ? 18.724 30.465 49.816 1.00 49.78 46 THR B CA 1
ATOM 646 C C . THR B 1 27 ? 19.136 29.634 48.611 1.00 49.32 46 THR B C 1
ATOM 647 O O . THR B 1 27 ? 18.355 28.825 48.107 1.00 50.20 46 THR B O 1
ATOM 651 N N . GLY B 1 28 ? 20.373 29.837 48.163 1.00 46.32 47 GLY B N 1
ATOM 652 C CA . GLY B 1 28 ? 20.882 29.113 47.013 1.00 44.19 47 GLY B CA 1
ATOM 653 C C .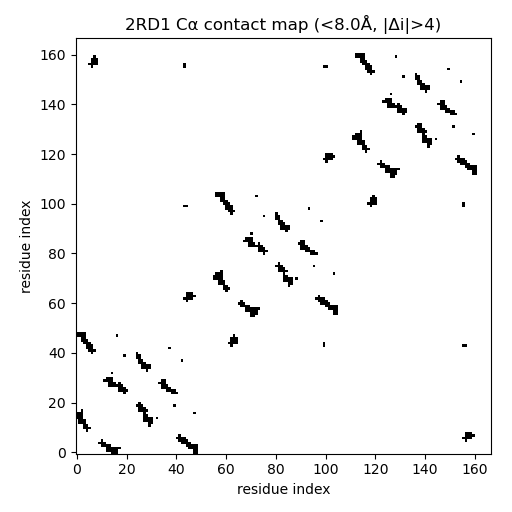 GLY B 1 28 ? 20.095 29.444 45.762 1.00 43.09 47 GLY B C 1
ATOM 654 O O . GLY B 1 28 ? 20.168 28.734 44.760 1.00 43.16 47 GLY B O 1
ATOM 663 N N . THR B 1 30 ? 18.844 32.290 42.722 1.00 32.83 49 THR B N 1
ATOM 664 C CA . THR B 1 30 ? 19.265 33.431 41.929 1.00 30.63 49 THR B CA 1
ATOM 665 C C . THR B 1 30 ? 17.993 33.968 41.287 1.00 28.65 49 THR B C 1
ATOM 666 O O . THR B 1 30 ? 17.287 33.248 40.576 1.00 28.02 49 THR B O 1
ATOM 670 N N . SER B 1 31 ? 17.685 35.227 41.562 1.00 27.96 50 SER B N 1
ATOM 671 C CA . SER B 1 31 ? 16.481 35.834 41.019 1.00 26.67 50 SER B CA 1
ATOM 672 C C . SER B 1 31 ? 16.795 36.709 39.816 1.00 24.89 50 SER B C 1
ATOM 673 O O . SER B 1 31 ? 17.868 37.303 39.722 1.00 23.49 50 SER B O 1
ATOM 676 N N . TYR B 1 32 ? 15.849 36.778 38.889 1.00 27.81 51 TYR B N 1
ATOM 677 C CA . TYR B 1 32 ? 16.030 37.587 37.696 1.00 27.99 51 TYR B CA 1
ATOM 678 C C . TYR B 1 32 ? 14.684 37.995 37.104 1.00 27.30 51 TYR B C 1
ATOM 679 O O . TYR B 1 32 ? 13.638 37.460 37.466 1.00 23.88 51 TYR B O 1
ATOM 688 N N . THR B 1 33 ? 14.732 38.950 36.188 1.00 24.69 52 THR B N 1
ATOM 689 C CA . THR B 1 33 ? 13.544 39.439 35.513 1.00 25.39 52 THR B CA 1
ATOM 690 C C . THR B 1 33 ? 13.650 39.006 34.060 1.00 25.07 52 THR B C 1
ATOM 691 O O . THR B 1 33 ? 14.671 39.259 33.418 1.00 23.36 52 THR B O 1
ATOM 695 N N . ASP B 1 34 ? 12.614 38.354 33.539 1.00 25.98 53 ASP B N 1
ATOM 696 C CA . ASP B 1 34 ? 12.662 37.918 32.153 1.00 28.28 53 ASP B CA 1
ATOM 697 C C . ASP B 1 34 ? 12.372 39.054 31.180 1.00 29.67 53 ASP B C 1
ATOM 698 O O . ASP B 1 34 ? 12.289 40.216 31.576 1.00 31.20 53 ASP B O 1
ATOM 703 N N . GLN B 1 35 ? 12.216 38.716 29.905 1.00 32.40 54 GLN B N 1
ATOM 704 C CA . GLN B 1 35 ? 11.959 39.715 28.874 1.00 34.99 54 GLN B CA 1
ATOM 705 C C . GLN B 1 35 ? 10.569 40.344 28.872 1.00 36.66 54 GLN B C 1
ATOM 706 O O . GLN B 1 35 ? 10.338 41.342 28.191 1.00 38.37 54 GLN B O 1
ATOM 712 N N . GLU B 1 36 ? 9.647 39.767 29.629 1.00 39.36 55 GLU B N 1
ATOM 713 C CA . GLU B 1 36 ? 8.294 40.297 29.700 1.00 41.21 55 GLU B CA 1
ATOM 714 C C . GLU B 1 36 ? 8.227 41.219 30.903 1.00 40.08 55 GLU B C 1
ATOM 715 O O . GLU B 1 36 ? 7.301 42.016 31.042 1.00 40.31 55 GLU B O 1
ATOM 721 N N . GLY B 1 37 ? 9.230 41.102 31.768 1.00 39.72 56 GLY B N 1
ATOM 722 C CA . GLY B 1 37 ? 9.280 41.913 32.967 1.00 38.03 56 GLY B CA 1
ATOM 723 C C . GLY B 1 37 ? 8.849 41.123 34.185 1.00 37.21 56 GLY B C 1
ATOM 724 O O . GLY B 1 37 ? 8.744 41.671 35.274 1.00 38.02 56 GLY B O 1
ATOM 725 N N . ASN B 1 38 ? 8.581 39.834 34.005 1.00 34.55 57 ASN B N 1
ATOM 726 C CA . ASN B 1 38 ? 8.176 38.982 35.120 1.00 34.73 57 ASN B CA 1
ATOM 727 C C . ASN B 1 38 ? 9.384 38.649 35.974 1.00 34.31 57 ASN B C 1
ATOM 728 O O . ASN B 1 38 ? 10.503 38.548 35.470 1.00 33.80 57 ASN B O 1
ATOM 733 N N . GLN B 1 39 ? 9.150 38.474 37.269 1.00 37.76 58 GLN B N 1
ATOM 734 C CA . GLN B 1 39 ? 10.218 38.140 38.197 1.00 37.53 58 GLN B CA 1
ATOM 735 C C . GLN B 1 39 ? 10.329 36.628 38.296 1.00 36.90 58 GLN B C 1
ATOM 736 O O . GLN B 1 39 ? 9.323 35.934 38.414 1.00 38.50 58 GLN B O 1
ATOM 742 N N . ARG B 1 40 ? 11.548 36.109 38.231 1.00 29.61 59 ARG B N 1
ATOM 743 C CA . ARG B 1 40 ? 11.730 34.675 38.320 1.00 27.14 59 ARG B CA 1
ATOM 744 C C . ARG B 1 40 ? 12.899 34.299 39.201 1.00 26.07 59 ARG B C 1
ATOM 745 O O . ARG B 1 40 ? 13.776 35.118 39.479 1.00 22.32 59 ARG B O 1
ATOM 753 N N . GLU B 1 41 ? 12.896 33.046 39.644 1.00 27.70 60 GLU B N 1
ATOM 754 C CA . GLU B 1 41 ? 13.908 32.542 40.557 1.00 27.95 60 GLU B CA 1
ATOM 755 C C . GLU B 1 41 ? 14.430 31.192 40.095 1.00 26.67 60 GLU B C 1
ATOM 756 O O . GLU B 1 41 ? 13.667 30.346 39.636 1.00 27.16 60 GLU B O 1
ATOM 762 N N . ILE B 1 42 ? 15.737 30.988 40.223 1.00 26.90 61 ILE B N 1
ATOM 763 C CA . ILE B 1 42 ? 16.352 29.738 39.795 1.00 26.21 61 ILE B CA 1
ATOM 764 C C . ILE B 1 42 ? 17.463 29.275 40.729 1.00 26.60 61 ILE B C 1
ATOM 765 O O . ILE B 1 42 ? 18.158 30.090 41.331 1.00 25.80 61 ILE B O 1
ATOM 770 N N . ASN B 1 43 ? 17.623 27.962 40.857 1.00 26.52 62 ASN B N 1
ATOM 771 C CA . ASN B 1 43 ? 18.691 27.420 41.692 1.00 28.53 62 ASN B CA 1
ATOM 772 C C . ASN B 1 43 ? 19.995 27.991 41.153 1.00 28.19 62 ASN B C 1
ATOM 773 O O . ASN B 1 43 ? 20.244 27.928 39.952 1.00 26.16 62 ASN B O 1
ATOM 778 N N . SER B 1 44 ? 20.816 28.558 42.028 1.00 27.40 63 SER B N 1
ATOM 779 C CA . SER B 1 44 ? 22.084 29.133 41.595 1.00 29.37 63 SER B CA 1
ATOM 780 C C . SER B 1 44 ? 23.003 28.045 41.054 1.00 28.90 63 SER B C 1
ATOM 781 O O . SER B 1 44 ? 23.943 28.319 40.304 1.00 27.69 63 SER B O 1
ATOM 784 N N . ASN B 1 45 ? 22.717 26.808 41.441 1.00 35.24 64 ASN B N 1
ATOM 785 C CA . ASN B 1 45 ? 23.499 25.660 41.012 1.00 37.15 64 ASN B CA 1
ATOM 786 C C . ASN B 1 45 ? 23.295 25.391 39.525 1.00 35.72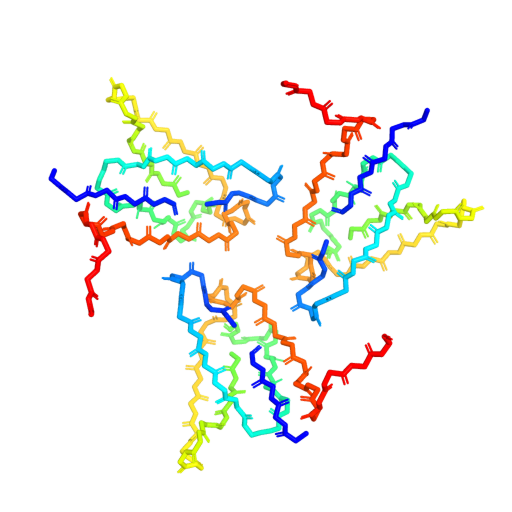 64 ASN B C 1
ATOM 787 O O . ASN B 1 45 ? 24.191 24.877 38.854 1.00 36.30 64 ASN B O 1
ATOM 792 N N . ASP B 1 46 ? 22.117 25.741 39.015 1.00 32.72 65 ASP B N 1
ATOM 793 C CA . ASP B 1 46 ? 21.801 25.520 37.607 1.00 32.02 65 ASP B CA 1
ATOM 794 C C . ASP B 1 46 ? 22.266 26.614 36.647 1.00 30.27 65 ASP B C 1
ATOM 795 O O . ASP B 1 46 ? 22.023 26.536 35.438 1.00 29.98 65 ASP B O 1
ATOM 800 N N . VAL B 1 47 ? 22.936 27.630 37.174 1.00 24.39 66 VAL B N 1
ATOM 801 C CA . VAL B 1 47 ? 23.422 28.710 36.330 1.00 21.77 66 VAL B CA 1
ATOM 802 C C . VAL B 1 47 ? 24.843 28.407 35.877 1.00 22.38 66 VAL B C 1
ATOM 803 O O . VAL B 1 47 ? 25.779 28.402 36.681 1.00 24.43 66 VAL B O 1
ATOM 807 N N . ALA B 1 48 ? 25.007 28.153 34.587 1.00 21.41 67 ALA B N 1
ATOM 808 C CA . ALA B 1 48 ? 26.322 27.860 34.056 1.00 20.42 67 ALA B CA 1
ATOM 809 C C . ALA B 1 48 ? 27.080 29.157 33.760 1.00 20.60 67 ALA B C 1
ATOM 810 O O . ALA B 1 48 ? 28.264 29.280 34.082 1.00 21.22 67 ALA B O 1
ATOM 812 N N . GLN B 1 49 ? 26.403 30.122 33.147 1.00 16.61 68 GLN B N 1
ATOM 813 C CA . GLN B 1 49 ? 27.041 31.396 32.835 1.00 17.53 68 GLN B CA 1
ATOM 814 C C . GLN B 1 49 ? 26.093 32.575 32.831 1.00 17.07 68 GLN B C 1
ATOM 815 O O . GLN B 1 49 ? 24.920 32.446 32.485 1.00 17.95 68 GLN B O 1
ATOM 821 N N . LEU B 1 50 ? 26.614 33.723 33.245 1.00 18.44 69 LEU B N 1
ATOM 822 C CA . LEU B 1 50 ? 25.863 34.968 33.279 1.00 19.94 69 LEU B CA 1
ATOM 823 C C . LEU B 1 50 ? 26.710 35.975 32.537 1.00 18.58 69 LEU B C 1
ATOM 824 O O . LEU B 1 50 ? 27.699 36.466 33.069 1.00 16.96 69 LEU B O 1
ATOM 829 N N . ILE B 1 51 ? 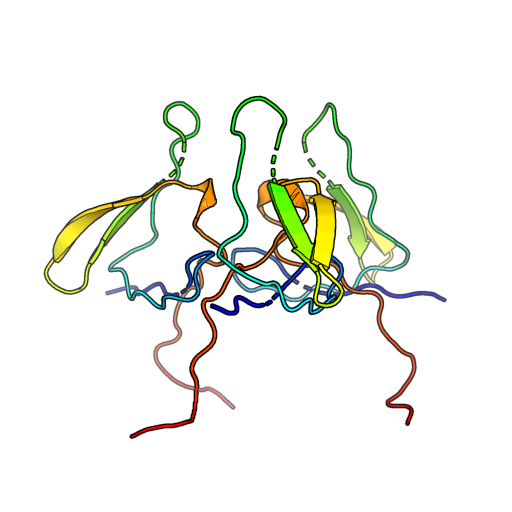26.318 36.297 31.313 1.00 17.83 70 ILE B N 1
ATOM 830 C CA . ILE B 1 51 ? 27.125 37.207 30.529 1.00 17.40 70 ILE B CA 1
ATOM 831 C C . ILE B 1 51 ? 26.421 38.485 30.157 1.00 17.59 70 ILE B C 1
ATOM 832 O O . ILE B 1 51 ? 25.264 38.474 29.750 1.00 19.09 70 ILE B O 1
ATOM 837 N N . LYS B 1 52 ? 27.125 39.597 30.327 1.00 16.57 71 LYS B N 1
ATOM 838 C CA . LYS B 1 52 ? 26.574 40.889 29.983 1.00 17.08 71 LYS B CA 1
ATOM 839 C C . LYS B 1 52 ? 26.583 40.984 28.464 1.00 18.56 71 LYS B C 1
ATOM 840 O O . LYS B 1 52 ? 27.595 40.693 27.813 1.00 15.81 71 LYS B O 1
ATOM 846 N N . ALA B 1 53 ? 25.454 41.384 27.894 1.00 19.01 72 ALA B N 1
ATOM 847 C CA . ALA B 1 53 ? 25.364 41.497 26.445 1.00 20.66 72 ALA B CA 1
ATOM 848 C C . ALA B 1 53 ? 25.833 42.841 25.922 1.00 22.46 72 ALA B C 1
ATOM 849 O O . ALA B 1 53 ? 25.616 43.877 26.549 1.00 22.74 72 ALA B O 1
ATOM 851 N N . ASP B 1 54 ? 26.490 42.819 24.773 1.00 22.42 73 ASP B N 1
ATOM 852 C CA . ASP B 1 54 ? 26.922 44.050 24.139 1.00 26.93 73 ASP B CA 1
ATOM 853 C C . ASP B 1 54 ? 25.788 44.407 23.201 1.00 27.13 73 ASP B C 1
ATOM 854 O O . ASP B 1 54 ? 25.030 43.532 22.793 1.00 26.29 73 ASP B O 1
ATOM 859 N N . LEU B 1 55 ? 25.646 45.687 22.880 1.00 34.80 74 LEU B N 1
ATOM 860 C CA . LEU B 1 55 ? 24.565 46.108 21.999 1.00 37.51 74 LEU B CA 1
ATOM 861 C C . LEU B 1 55 ? 24.853 45.685 20.569 1.00 39.04 74 LEU B C 1
ATOM 862 O O . LEU B 1 55 ? 23.932 45.392 19.808 1.00 39.52 74 LEU B O 1
ATOM 867 N N . GLU B 1 56 ? 26.134 45.647 20.209 1.00 41.96 75 GLU B N 1
ATOM 868 C CA . GLU B 1 56 ? 26.533 45.247 18.865 1.00 43.64 75 GLU B CA 1
ATOM 869 C C . GLU B 1 56 ? 27.980 44.758 18.806 1.00 43.39 75 GLU B C 1
ATOM 870 O O . GLU B 1 56 ? 28.732 44.885 19.774 1.00 42.76 75 GLU B O 1
ATOM 876 N N . HIS B 1 57 ? 28.359 44.188 17.665 1.00 33.25 76 HIS B N 1
ATOM 877 C CA . HIS B 1 57 ? 29.713 43.689 17.475 1.00 34.14 76 HIS B CA 1
ATOM 878 C C . HIS B 1 57 ? 30.618 44.869 17.158 1.00 35.72 76 HIS B C 1
ATOM 879 O O . HIS B 1 57 ? 30.246 45.759 16.398 1.00 36.72 76 HIS B O 1
ATOM 886 N N . HIS B 1 58 ? 31.803 44.890 17.747 1.00 44.10 77 HIS B N 1
ATOM 887 C CA . HIS B 1 58 ? 32.714 45.987 17.497 1.00 48.88 77 HIS B CA 1
ATOM 888 C C . HIS B 1 58 ? 34.101 45.516 17.107 1.00 51.60 77 HIS B C 1
ATOM 889 O O . HIS B 1 58 ? 34.786 44.851 17.883 1.00 52.14 77 HIS B O 1
ATOM 896 N N . HIS B 1 59 ? 34.484 45.868 15.880 1.00 104.07 78 HIS B N 1
ATOM 897 C CA . HIS B 1 59 ? 35.780 45.549 15.284 1.00 105.45 78 HIS B CA 1
ATOM 898 C C . HIS B 1 59 ? 35.659 45.638 13.765 1.00 107.16 78 HIS B C 1
ATOM 899 O O . HIS B 1 59 ? 34.525 45.881 13.288 1.00 107.92 78 HIS B O 1
ATOM 906 N N . THR C 1 2 ? 55.741 26.668 31.552 1.00 75.70 21 THR C N 1
ATOM 907 C CA . THR C 1 2 ? 55.669 25.748 30.377 1.00 75.83 21 THR C CA 1
ATOM 908 C C . THR C 1 2 ? 54.235 25.302 30.086 1.00 74.44 21 THR C C 1
ATOM 909 O O . THR C 1 2 ? 53.827 25.228 28.926 1.00 76.78 21 THR C O 1
ATOM 913 N N . THR C 1 3 ? 53.475 24.989 31.130 1.00 39.42 22 THR C N 1
ATOM 914 C CA . THR C 1 3 ? 52.094 24.567 30.927 1.00 36.70 22 THR C CA 1
ATOM 915 C C . THR C 1 3 ? 51.158 25.730 31.194 1.00 33.46 22 THR C C 1
ATOM 916 O O . THR C 1 3 ? 51.331 26.478 32.155 1.00 34.50 22 THR C O 1
ATOM 920 N N . ASN C 1 4 ? 50.174 25.888 30.322 1.00 35.65 23 ASN C N 1
ATOM 921 C CA . ASN C 1 4 ? 49.202 26.958 30.451 1.00 32.12 23 ASN C CA 1
ATOM 922 C C . ASN C 1 4 ? 47.798 26.382 30.553 1.00 29.42 23 ASN C C 1
ATOM 923 O O . ASN C 1 4 ? 47.487 25.360 29.945 1.00 29.30 23 ASN C O 1
ATOM 928 N N . TYR C 1 5 ? 46.962 27.040 31.343 1.00 24.59 24 TYR C N 1
ATOM 929 C CA . TYR C 1 5 ? 45.584 26.628 31.502 1.00 24.79 24 TYR C CA 1
ATOM 930 C C . TYR C 1 5 ? 44.705 27.802 31.117 1.00 23.75 24 TYR C C 1
ATOM 931 O O . TYR C 1 5 ? 45.110 28.957 31.247 1.00 23.19 24 TYR C O 1
ATOM 940 N N . VAL C 1 6 ? 43.510 27.500 30.623 1.00 21.65 25 VAL C N 1
ATOM 941 C CA . VAL C 1 6 ? 42.568 28.533 30.241 1.00 20.01 25 VAL C CA 1
ATOM 942 C C . VAL C 1 6 ? 41.360 28.401 31.137 1.00 18.54 25 VAL C C 1
ATOM 943 O O . VAL C 1 6 ? 40.665 27.391 31.134 1.00 18.48 25 VAL C O 1
ATOM 955 N N . THR C 1 8 ? 37.690 29.824 32.302 1.00 22.97 27 THR C N 1
ATOM 956 C CA . THR C 1 8 ? 36.539 30.556 31.804 1.00 24.23 27 THR C CA 1
ATOM 957 C C . THR C 1 8 ? 35.680 30.825 33.026 1.00 24.21 27 THR C C 1
ATOM 958 O O . THR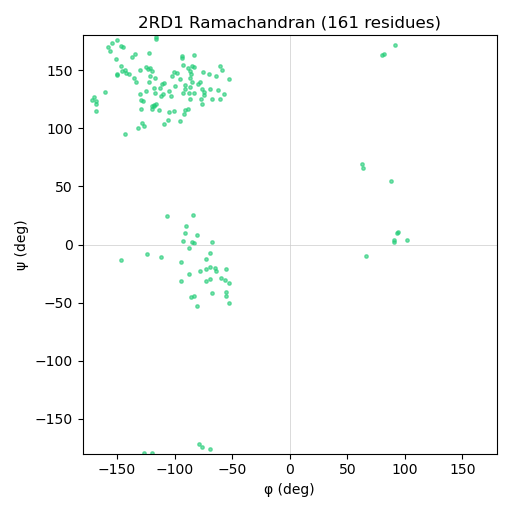 C 1 8 ? 35.321 29.909 33.768 1.00 26.11 27 THR C O 1
ATOM 962 N N . THR C 1 9 ? 35.370 32.090 33.255 1.00 23.98 28 THR C N 1
ATOM 963 C CA . THR C 1 9 ? 34.577 32.439 34.414 1.00 23.15 28 THR C CA 1
ATOM 964 C C . THR C 1 9 ? 33.094 32.511 34.094 1.00 24.40 28 THR C C 1
ATOM 965 O O . THR C 1 9 ? 32.692 32.636 32.936 1.00 24.59 28 THR C O 1
ATOM 969 N N . LYS C 1 10 ? 32.295 32.413 35.146 1.00 25.85 29 LYS C N 1
ATOM 970 C CA . LYS C 1 10 ? 30.851 32.461 35.051 1.00 28.29 29 LYS C CA 1
ATOM 971 C C . LYS C 1 10 ? 30.368 33.729 34.362 1.00 27.56 29 LYS C C 1
ATOM 972 O O . LYS C 1 10 ? 29.333 33.715 33.701 1.00 27.84 29 LYS C O 1
ATOM 978 N N . ASN C 1 11 ? 31.113 34.823 34.511 1.00 27.27 30 ASN C N 1
ATOM 979 C CA . ASN C 1 11 ? 30.720 36.082 33.890 1.00 25.64 30 ASN C CA 1
ATOM 980 C C . ASN C 1 11 ? 31.279 36.264 32.478 1.00 24.56 30 ASN C C 1
ATOM 981 O O . ASN C 1 11 ? 31.293 37.375 31.942 1.00 25.91 30 ASN C O 1
ATOM 986 N N . GLY C 1 12 ? 31.755 35.175 31.880 1.00 20.67 31 GLY C N 1
ATOM 987 C CA . GLY C 1 12 ? 32.245 35.249 30.513 1.00 18.76 31 GLY C CA 1
ATOM 988 C C . GLY C 1 12 ? 33.695 35.560 30.207 1.00 19.17 31 GLY C C 1
ATOM 989 O O . GLY C 1 12 ? 34.066 35.641 29.040 1.00 20.17 31 GLY C O 1
ATOM 990 N N . GLN C 1 13 ? 34.535 35.717 31.218 1.00 21.67 32 GLN C N 1
ATOM 991 C CA . GLN C 1 13 ? 35.924 36.015 30.931 1.00 22.45 32 GLN C CA 1
ATOM 992 C C . GLN C 1 13 ? 36.772 34.801 30.615 1.00 23.43 32 GLN C C 1
ATOM 993 O O . GLN C 1 13 ? 36.499 33.676 31.047 1.00 23.65 32 GLN C O 1
ATOM 999 N N . THR C 1 14 ? 37.810 35.048 29.833 1.00 22.64 33 THR C N 1
ATOM 1000 C CA . THR C 1 14 ? 38.736 34.004 29.459 1.00 24.25 33 THR C CA 1
ATOM 1001 C C . THR C 1 14 ? 40.093 34.431 29.983 1.00 22.02 33 THR C C 1
ATOM 1002 O O . THR C 1 14 ? 40.613 35.470 29.600 1.00 22.06 33 THR C O 1
ATOM 1006 N N . ILE C 1 15 ? 40.653 33.621 30.872 1.00 20.11 34 ILE C N 1
ATOM 1007 C CA . ILE C 1 15 ? 41.925 33.929 31.497 1.00 17.98 34 ILE C CA 1
ATOM 1008 C C . ILE C 1 15 ? 42.966 32.832 31.330 1.00 18.70 34 ILE C C 1
ATOM 1009 O O . ILE C 1 15 ? 42.692 31.654 31.572 1.00 18.54 34 ILE C O 1
ATOM 1014 N N . VAL C 1 16 ? 44.166 33.227 30.922 1.00 17.77 35 VAL C N 1
ATOM 1015 C CA . VAL C 1 16 ? 45.264 32.285 30.758 1.00 17.63 35 VAL C CA 1
ATOM 1016 C C . VAL C 1 16 ? 46.039 32.259 32.062 1.00 17.35 35 VAL C C 1
ATOM 1017 O O . VAL C 1 16 ? 46.383 33.314 32.605 1.00 21.97 35 VAL C O 1
ATOM 1021 N N . THR C 1 17 ? 46.306 31.071 32.586 1.00 14.23 36 THR C N 1
ATOM 1022 C CA . THR C 1 17 ? 47.062 30.992 33.820 1.00 16.60 36 THR C CA 1
ATOM 1023 C C . THR C 1 17 ? 48.346 30.209 33.587 1.00 19.62 36 THR C C 1
ATOM 1024 O O . THR C 1 17 ? 48.394 29.321 32.729 1.00 18.56 36 THR C O 1
ATOM 1028 N N . GLN C 1 18 ? 49.387 30.556 34.346 1.00 21.70 37 GLN C N 1
ATOM 1029 C CA . GLN C 1 18 ? 50.669 29.864 34.268 1.00 23.55 37 GLN C CA 1
ATOM 1030 C C . GLN C 1 18 ? 50.568 28.748 35.301 1.00 21.79 37 GLN C C 1
ATOM 1031 O O . GLN C 1 18 ? 50.443 29.016 36.489 1.00 23.79 37 GLN C O 1
ATOM 1037 N N . GLY C 1 19 ? 50.611 27.502 34.861 1.00 26.19 38 GLY C N 1
ATOM 1038 C CA . GLY C 1 19 ? 50.506 26.409 35.810 1.00 28.34 38 GLY C CA 1
ATOM 1039 C C . GLY C 1 19 ? 49.055 26.172 36.190 1.00 28.02 38 GLY C C 1
ATOM 1040 O O . GLY C 1 19 ? 48.207 27.037 35.975 1.00 27.66 38 GLY C O 1
ATOM 1041 N N . LYS C 1 20 ? 48.768 25.007 36.763 1.00 27.16 39 LYS C N 1
ATOM 1042 C CA . LYS C 1 20 ? 47.404 24.657 37.146 1.00 28.79 39 LYS C CA 1
ATOM 1043 C C . LYS C 1 20 ? 46.897 25.371 38.397 1.00 28.31 39 LYS C C 1
ATOM 1044 O O . LYS C 1 20 ? 47.556 25.372 39.433 1.00 29.29 39 LYS C O 1
ATOM 1050 N N . PRO C 1 21 ? 45.716 25.996 38.313 1.00 25.49 40 PRO C N 1
ATOM 1051 C CA . PRO C 1 21 ? 45.170 26.694 39.482 1.00 27.04 40 PRO C CA 1
ATOM 1052 C C . PRO C 1 21 ? 44.949 25.743 40.669 1.00 28.30 40 PRO C C 1
ATOM 1053 O O . PRO C 1 21 ? 44.739 24.546 40.484 1.00 28.77 40 PRO C O 1
ATOM 1057 N N . GLN C 1 22 ? 44.991 26.287 41.880 1.00 28.00 41 GLN C N 1
ATOM 1058 C CA . GLN C 1 22 ? 44.816 25.500 43.097 1.00 29.45 41 GLN C CA 1
ATOM 1059 C C . GLN C 1 22 ? 43.538 25.859 43.840 1.00 30.31 41 GLN C C 1
ATOM 1060 O O . GLN C 1 22 ? 43.392 26.974 44.343 1.00 31.04 41 GLN C O 1
ATOM 1066 N N . LEU C 1 23 ? 42.623 24.904 43.922 1.00 37.91 42 LEU C N 1
ATOM 1067 C CA . LEU C 1 23 ? 41.355 25.115 44.604 1.00 40.22 42 LEU C CA 1
ATOM 1068 C C . LEU C 1 23 ? 41.526 24.807 46.092 1.00 40.98 42 LEU C C 1
ATOM 1069 O O . LEU C 1 23 ? 42.150 23.806 46.448 1.00 41.35 42 LEU C O 1
ATOM 1074 N N . ASP C 1 24 ? 40.994 25.668 46.956 1.00 31.69 43 ASP C N 1
ATOM 1075 C CA . ASP C 1 24 ? 41.089 25.435 48.397 1.00 34.04 43 ASP C CA 1
ATOM 1076 C C . ASP C 1 24 ? 39.714 25.063 48.963 1.00 34.03 43 ASP C C 1
ATOM 1077 O O . ASP C 1 24 ? 38.845 25.919 49.141 1.00 32.08 43 ASP C O 1
ATOM 1082 N N . LYS C 1 25 ? 39.536 23.775 49.240 1.00 38.89 44 LYS C N 1
ATOM 1083 C CA . LYS C 1 25 ? 38.279 23.234 49.751 1.00 40.20 44 LYS C CA 1
ATOM 1084 C C . LYS C 1 25 ? 37.709 23.919 50.994 1.00 40.05 44 LYS C C 1
ATOM 1085 O O . LYS C 1 25 ? 36.493 23.997 51.155 1.00 39.54 44 LYS C O 1
ATOM 1091 N N . GLU C 1 26 ? 38.572 24.412 51.875 1.00 45.49 45 GLU C N 1
ATOM 1092 C CA . GLU C 1 26 ? 38.083 25.050 53.095 1.00 46.58 45 GLU C CA 1
ATOM 1093 C C . GLU C 1 26 ? 37.795 26.541 52.942 1.00 45.06 45 GLU C C 1
ATOM 1094 O O . GLU C 1 26 ? 36.966 27.094 53.664 1.00 45.39 45 GLU C O 1
ATOM 1100 N N . THR C 1 27 ? 38.467 27.182 51.992 1.00 40.29 46 THR C N 1
ATOM 1101 C CA . THR C 1 27 ? 38.285 28.610 51.758 1.00 39.13 46 THR C CA 1
ATOM 1102 C C . THR C 1 27 ? 37.260 28.921 50.681 1.00 38.55 46 THR C C 1
ATOM 1103 O O . THR C 1 27 ? 36.586 29.951 50.739 1.00 39.08 46 THR C O 1
ATOM 1107 N N . GLY C 1 28 ? 37.158 28.034 49.696 1.00 36.42 47 GLY C N 1
ATOM 1108 C CA . GLY C 1 28 ? 36.226 28.232 48.600 1.00 34.27 47 GLY C CA 1
ATOM 1109 C C . GLY C 1 28 ? 36.858 29.034 47.475 1.00 33.67 47 GLY C C 1
ATOM 1110 O O . GLY C 1 28 ? 36.193 29.388 46.499 1.00 32.07 47 GLY C O 1
ATOM 1119 N N . THR C 1 30 ? 40.050 29.666 44.541 1.00 28.64 49 THR C N 1
ATOM 1120 C CA . THR C 1 30 ? 40.936 28.978 43.611 1.00 24.69 49 THR C CA 1
ATOM 1121 C C . THR C 1 30 ? 42.043 30.007 43.389 1.00 22.78 49 THR C C 1
ATOM 1122 O O . THR C 1 30 ? 41.756 31.176 43.138 1.00 22.21 49 THR C O 1
ATOM 1126 N N . SER C 1 31 ? 43.299 29.590 43.496 1.00 20.11 50 SER C N 1
ATOM 1127 C CA . SER C 1 31 ? 44.402 30.527 43.329 1.00 18.85 50 SER C CA 1
ATOM 1128 C C . SER C 1 31 ? 45.146 30.290 42.033 1.00 17.74 50 SER C C 1
ATOM 1129 O O . SER C 1 31 ? 45.363 29.152 41.632 1.00 20.69 50 SER C O 1
ATOM 1132 N N . TYR C 1 32 ? 45.524 31.358 41.353 1.00 18.60 51 TYR C N 1
ATOM 1133 C CA . TYR C 1 32 ? 46.258 31.187 40.114 1.00 20.70 51 TYR C CA 1
ATOM 1134 C C . TYR C 1 32 ? 47.277 32.290 39.931 1.00 21.48 51 TYR C C 1
ATOM 1135 O O . TYR C 1 32 ? 47.287 33.276 40.672 1.00 20.83 51 TYR C O 1
ATOM 1144 N N . THR C 1 33 ? 48.139 32.103 38.938 1.00 21.99 52 THR C N 1
ATOM 1145 C CA . THR C 1 33 ? 49.170 33.071 38.600 1.00 22.61 52 THR C CA 1
ATOM 1146 C C . THR C 1 33 ? 48.809 33.544 37.195 1.00 23.45 52 THR C C 1
ATOM 1147 O O . THR C 1 33 ? 48.714 32.727 36.281 1.00 22.82 52 THR C O 1
ATOM 1151 N N . ASP C 1 34 ? 48.572 34.840 37.018 1.00 22.34 53 ASP C N 1
ATOM 1152 C CA . ASP C 1 34 ? 48.234 35.333 35.690 1.00 23.72 53 ASP C CA 1
ATOM 1153 C C . ASP C 1 34 ? 49.495 35.398 34.840 1.00 24.17 53 ASP C C 1
ATOM 1154 O O . ASP C 1 34 ? 50.552 34.956 35.277 1.00 24.34 53 ASP C O 1
ATOM 1159 N N . GLN C 1 35 ? 49.385 35.932 33.629 1.00 33.08 54 GLN C N 1
ATOM 1160 C CA . GLN C 1 35 ? 50.526 36.019 32.713 1.00 35.49 54 GLN C CA 1
ATOM 1161 C C . GLN C 1 35 ? 51.637 36.991 33.104 1.00 36.07 54 GLN C C 1
ATOM 1162 O O . GLN C 1 35 ? 52.755 36.887 32.604 1.00 39.75 54 GLN C O 1
ATOM 1168 N N . GLU C 1 36 ? 51.343 37.940 33.981 1.00 30.54 55 GLU C N 1
ATOM 1169 C CA . GLU C 1 36 ? 52.354 38.904 34.397 1.00 31.92 55 GLU C CA 1
ATOM 1170 C C . GLU C 1 36 ? 53.065 38.426 35.656 1.00 31.17 55 GLU C C 1
ATOM 1171 O O . GLU C 1 36 ? 53.908 39.132 36.199 1.00 31.32 55 GLU C O 1
ATOM 1177 N N . GLY C 1 37 ? 52.707 37.230 36.120 1.00 29.92 56 GLY C N 1
ATOM 1178 C CA . GLY C 1 37 ? 53.315 36.684 37.317 1.00 28.42 56 GLY C CA 1
ATOM 1179 C C . GLY C 1 37 ? 52.596 37.026 38.616 1.00 28.71 56 GLY C C 1
ATOM 1180 O O . GLY C 1 37 ? 53.072 36.670 39.689 1.00 28.17 56 GLY C O 1
ATOM 1181 N N . ASN C 1 38 ? 51.455 37.709 38.538 1.00 33.52 57 ASN C N 1
ATOM 1182 C CA . ASN C 1 38 ? 50.716 38.081 39.750 1.00 32.72 57 ASN C CA 1
ATOM 1183 C C . ASN C 1 38 ? 49.912 36.926 40.334 1.00 33.16 57 ASN C C 1
ATOM 1184 O O . ASN C 1 38 ? 49.301 36.147 39.602 1.00 34.12 57 ASN C O 1
ATOM 1189 N N . GLN C 1 39 ? 49.909 36.824 41.658 1.00 26.50 58 GLN C N 1
ATOM 1190 C CA . GLN C 1 39 ? 49.161 35.772 42.319 1.00 26.76 58 GLN C CA 1
ATOM 1191 C C . GLN C 1 39 ? 47.758 36.329 42.513 1.00 25.51 58 GLN C C 1
ATOM 1192 O O . GLN C 1 39 ? 47.594 37.449 43.002 1.00 24.34 58 GLN C O 1
ATOM 1198 N N . ARG C 1 40 ? 46.751 35.557 42.119 1.00 18.78 59 ARG C N 1
ATOM 1199 C CA . ARG C 1 40 ? 45.373 35.999 42.245 1.00 18.62 59 ARG C CA 1
ATOM 1200 C C . ARG C 1 40 ? 44.484 34.901 42.818 1.00 19.16 59 ARG C C 1
ATOM 1201 O O . ARG C 1 40 ? 44.857 33.731 42.849 1.00 17.20 59 ARG C O 1
ATOM 1209 N N . GLU C 1 41 ? 43.306 35.287 43.286 1.00 27.51 60 GLU C N 1
ATOM 1210 C CA . GLU C 1 41 ? 42.367 34.329 43.853 1.00 29.70 60 GLU C CA 1
ATOM 1211 C C . GLU C 1 41 ? 40.967 34.605 43.327 1.00 27.80 60 GLU C C 1
ATOM 1212 O O . GLU C 1 41 ? 40.568 35.760 43.158 1.00 28.53 60 GLU C O 1
ATOM 1218 N N . ILE C 1 42 ? 40.216 33.541 43.091 1.00 24.50 61 ILE C N 1
ATOM 1219 C CA . ILE C 1 42 ? 38.852 33.685 42.622 1.00 24.12 61 ILE C CA 1
ATOM 1220 C C . ILE C 1 42 ? 37.971 32.660 43.337 1.00 24.43 61 ILE C C 1
ATOM 1221 O O . ILE C 1 42 ? 38.435 31.572 43.694 1.00 24.85 61 ILE C O 1
ATOM 1226 N N . ASN C 1 43 ? 36.721 33.028 43.593 1.00 20.41 62 ASN C N 1
ATOM 1227 C CA . ASN C 1 43 ? 35.794 32.107 44.225 1.00 21.98 62 ASN C CA 1
ATOM 1228 C C . ASN C 1 43 ? 35.673 30.949 43.235 1.00 20.06 62 ASN C C 1
ATOM 1229 O O . ASN C 1 43 ? 35.519 31.160 42.033 1.00 17.40 62 ASN C O 1
ATOM 1234 N N . SER C 1 44 ? 35.765 29.727 43.739 1.00 20.58 63 SER C N 1
ATOM 1235 C CA . SER C 1 44 ? 35.701 28.558 42.883 1.00 21.41 63 SER C CA 1
ATOM 1236 C C . SER C 1 44 ? 34.372 28.393 42.174 1.00 21.05 63 SER C C 1
ATOM 1237 O O . SER C 1 44 ? 34.295 27.725 41.143 1.00 19.93 63 SER C O 1
ATOM 1240 N N . ASN C 1 45 ? 33.326 28.995 42.726 1.00 27.27 64 ASN C N 1
ATOM 1241 C CA . ASN C 1 45 ? 32.004 28.923 42.113 1.00 31.09 64 ASN C CA 1
ATOM 1242 C C . ASN C 1 45 ? 31.922 29.786 40.847 1.00 29.75 64 ASN C C 1
ATOM 1243 O O . ASN C 1 45 ? 31.044 29.575 40.009 1.00 28.25 64 ASN C O 1
ATOM 1248 N N . ASP C 1 46 ? 32.824 30.764 40.726 1.00 24.02 65 ASP C N 1
ATOM 1249 C CA . ASP C 1 46 ? 32.854 31.641 39.554 1.00 22.72 65 ASP C CA 1
ATOM 1250 C C . ASP C 1 46 ? 33.696 31.057 38.420 1.00 18.99 65 ASP C C 1
ATOM 1251 O O . ASP C 1 46 ? 33.808 31.656 37.353 1.00 16.15 65 ASP C O 1
ATOM 1256 N N . VAL C 1 47 ? 34.318 29.909 38.661 1.00 19.40 66 VAL C N 1
ATOM 1257 C CA . VAL C 1 47 ? 35.102 29.260 37.622 1.00 19.23 66 VAL C CA 1
ATOM 1258 C C . VAL C 1 47 ? 34.128 28.377 36.854 1.00 20.25 66 VAL C C 1
ATOM 1259 O O . VAL C 1 47 ? 33.558 27.449 37.422 1.00 20.53 66 VAL C O 1
ATOM 1263 N N . ALA C 1 48 ? 33.919 28.663 35.575 1.00 23.66 67 ALA C N 1
ATOM 1264 C CA . ALA C 1 48 ? 33.003 27.845 34.789 1.00 24.41 67 ALA C CA 1
ATOM 1265 C C . ALA C 1 48 ? 33.755 26.642 34.222 1.00 25.79 67 ALA C C 1
ATOM 1266 O O . ALA C 1 48 ? 33.259 25.520 34.266 1.00 27.33 67 ALA C O 1
ATOM 1268 N N . GLN C 1 49 ? 34.947 26.889 33.685 1.00 22.89 68 GLN C N 1
ATOM 1269 C CA . GLN C 1 49 ? 35.780 25.834 33.125 1.00 24.76 68 GLN C CA 1
ATOM 1270 C C . GLN C 1 49 ? 37.255 26.139 33.339 1.00 25.03 68 GLN C C 1
ATOM 1271 O O . GLN C 1 49 ? 37.649 27.300 33.447 1.00 25.69 68 GLN C O 1
ATOM 1277 N N . LEU C 1 50 ? 38.063 25.084 33.384 1.00 24.51 69 LEU C N 1
ATOM 1278 C CA . LEU C 1 50 ? 39.506 25.195 33.587 1.00 25.75 69 LEU C CA 1
ATOM 1279 C C . LEU C 1 50 ? 40.164 24.117 32.736 1.00 24.87 69 LEU C C 1
ATOM 1280 O O . LEU C 1 50 ? 40.310 22.968 33.161 1.00 24.32 69 LEU C O 1
ATOM 1285 N N . ILE C 1 51 ? 40.577 24.512 31.538 1.00 21.84 70 ILE C N 1
ATOM 1286 C CA . ILE C 1 51 ? 41.157 23.592 30.572 1.00 22.36 70 ILE C CA 1
ATOM 1287 C C . ILE C 1 51 ? 42.634 23.783 30.243 1.00 21.75 70 ILE C C 1
ATOM 1288 O O . ILE C 1 51 ? 43.097 24.897 30.002 1.00 20.76 70 ILE C O 1
ATOM 1293 N N . LYS C 1 52 ? 43.363 22.674 30.221 1.00 20.60 71 LYS C N 1
ATOM 1294 C CA . LYS C 1 52 ? 44.779 22.694 29.887 1.00 24.03 71 LYS C CA 1
ATOM 1295 C C . LYS C 1 52 ? 44.876 23.031 28.407 1.00 22.88 71 LYS C C 1
ATOM 1296 O O . LYS C 1 52 ? 44.149 22.465 27.581 1.00 23.25 71 LYS C O 1
ATOM 1302 N N . ALA C 1 53 ? 45.767 23.956 28.068 1.00 20.75 72 ALA C N 1
ATOM 1303 C CA . ALA C 1 53 ? 45.935 24.364 26.679 1.00 21.87 72 ALA C CA 1
ATOM 1304 C C . ALA C 1 53 ? 46.914 23.453 25.959 1.00 23.36 72 ALA C C 1
ATOM 1305 O O . ALA C 1 53 ? 47.839 22.915 26.570 1.00 23.31 72 ALA C O 1
ATOM 1307 N N . ASP C 1 54 ? 46.708 23.285 24.659 1.00 26.78 73 ASP C N 1
ATOM 1308 C CA . ASP C 1 54 ? 47.598 22.465 23.851 1.00 31.88 73 ASP C CA 1
ATOM 1309 C C . ASP C 1 54 ? 48.482 23.441 23.082 1.00 33.50 73 ASP C C 1
ATOM 1310 O O . ASP C 1 54 ? 48.027 24.523 22.703 1.00 34.45 73 ASP C O 1
ATOM 1315 N N . LEU C 1 55 ? 49.741 23.070 22.859 1.00 34.64 74 LEU C N 1
ATOM 1316 C CA . LEU C 1 55 ? 50.671 23.937 22.135 1.00 35.48 74 LEU C CA 1
ATOM 1317 C C . LEU C 1 55 ? 50.135 24.328 20.757 1.00 36.89 74 LEU C C 1
ATOM 1318 O O . LEU C 1 55 ? 50.233 25.485 20.350 1.00 35.88 74 LEU C O 1
ATOM 1323 N N . GLU C 1 56 ? 49.581 23.358 20.038 1.00 28.67 75 GLU C N 1
ATOM 1324 C CA . GLU C 1 56 ? 49.026 23.614 18.717 1.00 32.83 75 GLU C CA 1
ATOM 1325 C C . GLU C 1 56 ? 47.952 22.580 18.435 1.00 33.32 75 GLU C C 1
ATOM 1326 O O . GLU C 1 56 ? 47.767 21.652 19.217 1.00 33.64 75 GLU C O 1
ATOM 1332 N N . HIS C 1 57 ? 47.243 22.740 17.324 1.00 47.59 76 HIS C N 1
ATOM 1333 C CA . HIS C 1 57 ? 46.200 21.791 16.961 1.00 51.10 76 HIS C CA 1
ATOM 1334 C C . HIS C 1 57 ? 46.862 20.531 16.426 1.00 52.89 76 HIS C C 1
ATOM 1335 O O . HIS C 1 57 ? 47.615 20.579 15.454 1.00 53.60 76 HIS C O 1
ATOM 1342 N N . HIS C 1 58 ? 46.590 19.403 17.073 1.00 71.60 77 HIS C N 1
ATOM 1343 C CA . HIS C 1 58 ? 47.189 18.145 16.662 1.00 74.61 77 HIS C CA 1
ATOM 1344 C C . HIS C 1 58 ? 46.212 16.993 16.454 1.00 76.22 77 HIS C C 1
ATOM 1345 O O . HIS C 1 58 ? 45.455 16.626 17.357 1.00 76.00 77 HIS C O 1
ATOM 1352 N N . HIS C 1 59 ? 46.267 16.432 15.245 1.00 113.57 78 HIS C N 1
ATOM 1353 C CA . HIS C 1 59 ? 45.448 15.300 14.809 1.00 114.78 78 HIS C CA 1
ATOM 1354 C C . HIS C 1 59 ? 45.367 15.282 13.287 1.00 115.90 78 HIS C C 1
ATOM 1355 O O . HIS C 1 59 ? 45.796 16.285 12.669 1.00 116.91 78 HIS C O 1
#

Foldseek 3Di:
DWKWAFPVGDIFIFDDFWDADPVPQTWTQGPVRRIDGDGVNGDDDIGDDDPDDDD/DWWKWAWQVGDIFIFDDFWDADPVVQTWTAGPVRHIDDDRVNGDPDIGTDDPDDDD/DKWKWAFPVGDIFIFDDFWDADPVPQTWTQGPVRDIDDDRVNGDPDIGIDDPDDDD

Secondary structure (DSSP, 8-state):
-EE--BTTS----EES--B--TTT--EEE-TTS-EEE--GGGB----BPPSS---/--EE--BTTS----EESPPBP-TTT--EEE-TTS-EEE--GGGB----BPPSS---/--EE--BTTS----EES--B--TTT--EEE-TTS-EEE--GGGB----BPPSS---